Protein AF-A0A2L2Z5U4-F1 (afdb_monomer)

Nearest PDB structures (foldseek):
  5z34-assembly1_A  TM=9.534E-01  e=7.659E-06  Bombyx mori
  5znt-assembly1_A  TM=8.771E-01  e=1.819E-05  Bombyx mori
  3hft-assembly1_A-2  TM=7.177E-01  e=9.295E-01  Bordetella bronchiseptica

InterPro domains:
  IPR052740 Carbohydrate Esterase 4 [PTHR45985] (2-88)

Mean predicted aligned error: 4.22 Å

Sequence (90 aa):
NTFGGIPMQDLVGFRAPYLQTGGNTTFIVLKKDAFLYVSSMPSRAYMDPPIRPYALDFLYSQDFHIVPCPIDNFPGLWEVLMIQYHRNSK

Structure (mmCIF, N/CA/C/O backbone):
data_AF-A0A2L2Z5U4-F1
#
_entry.id   AF-A0A2L2Z5U4-F1
#
loop_
_atom_site.group_PDB
_atom_site.id
_atom_site.type_symbol
_atom_site.label_atom_id
_atom_site.label_alt_id
_atom_site.label_comp_id
_atom_site.label_asym_id
_atom_site.label_entity_id
_atom_site.label_seq_id
_atom_site.pdbx_PDB_in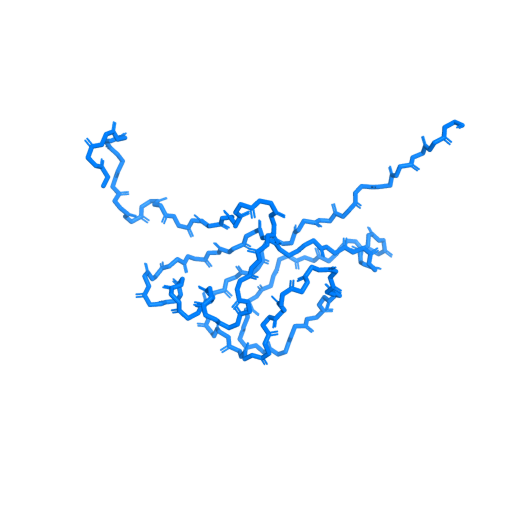s_code
_atom_site.Cartn_x
_atom_site.Cartn_y
_atom_site.Cartn_z
_atom_site.occupancy
_atom_site.B_iso_or_equiv
_atom_site.auth_seq_id
_atom_site.auth_comp_id
_atom_site.auth_asym_id
_atom_site.auth_atom_id
_atom_site.pdbx_PDB_model_num
ATOM 1 N N . ASN A 1 1 ? -17.878 5.627 10.994 1.00 67.81 1 ASN A N 1
ATOM 2 C CA . ASN A 1 1 ? -18.662 4.986 9.909 1.00 67.81 1 ASN A CA 1
ATOM 3 C C . ASN A 1 1 ? -20.111 5.508 9.814 1.00 67.81 1 ASN A C 1
ATOM 5 O O . ASN A 1 1 ? -20.969 4.825 9.266 1.00 67.81 1 ASN A O 1
ATOM 9 N N . THR A 1 2 ? -20.388 6.734 10.269 1.00 83.12 2 THR A N 1
ATOM 10 C CA . THR A 1 2 ? -21.744 7.264 10.506 1.00 83.12 2 THR A CA 1
ATOM 11 C C . THR A 1 2 ? -22.637 7.358 9.263 1.00 83.12 2 THR A C 1
ATOM 13 O O . THR A 1 2 ? -23.847 7.235 9.383 1.00 83.12 2 THR A O 1
ATOM 16 N N . PHE A 1 3 ? -22.056 7.543 8.072 1.00 92.19 3 PHE A N 1
ATOM 17 C CA . PHE A 1 3 ? -22.817 7.722 6.825 1.00 92.19 3 PHE A CA 1
ATOM 18 C C . PHE A 1 3 ? -22.896 6.467 5.950 1.00 92.19 3 PHE A C 1
ATOM 20 O O . PHE A 1 3 ? -23.816 6.335 5.154 1.00 92.19 3 PHE A O 1
ATOM 27 N N . GLY A 1 4 ? -21.928 5.555 6.075 1.00 91.56 4 GLY A N 1
ATOM 28 C CA . GLY A 1 4 ? -21.843 4.368 5.219 1.00 91.56 4 GLY A CA 1
ATOM 29 C C . GLY A 1 4 ? -22.580 3.148 5.768 1.00 91.56 4 GLY A C 1
ATOM 30 O O . GLY A 1 4 ? -22.848 2.226 5.011 1.00 91.56 4 GLY A O 1
ATOM 31 N N . GLY A 1 5 ? -22.879 3.107 7.072 1.00 93.75 5 GLY A N 1
ATOM 32 C CA . GLY A 1 5 ? -23.555 1.964 7.703 1.00 93.75 5 GLY A CA 1
ATOM 33 C C . GLY A 1 5 ? -22.726 0.671 7.765 1.00 93.75 5 GLY A C 1
ATOM 34 O O . GLY A 1 5 ? -23.262 -0.374 8.113 1.00 93.75 5 GLY A O 1
ATOM 35 N N . ILE A 1 6 ? -21.430 0.732 7.444 1.00 93.62 6 ILE A N 1
ATOM 36 C CA . ILE A 1 6 ? -20.516 -0.420 7.426 1.00 93.62 6 ILE A CA 1
ATOM 37 C C . ILE A 1 6 ? -19.735 -0.474 8.750 1.00 93.62 6 ILE A C 1
ATOM 39 O O . ILE A 1 6 ? -19.258 0.574 9.201 1.00 93.62 6 ILE A O 1
ATOM 43 N N . PRO A 1 7 ? -19.569 -1.640 9.396 1.00 92.69 7 PRO A N 1
ATOM 44 C CA . PRO A 1 7 ? -18.703 -1.797 10.565 1.00 92.69 7 PRO A CA 1
ATOM 45 C C . PRO A 1 7 ? -17.279 -1.271 10.325 1.00 92.69 7 PRO A C 1
ATOM 47 O O . PRO A 1 7 ? -16.705 -1.466 9.260 1.00 92.69 7 PRO A O 1
ATOM 50 N N . MET A 1 8 ? -16.678 -0.616 11.326 1.00 90.75 8 MET A N 1
ATOM 51 C CA . MET A 1 8 ? -15.324 -0.052 11.178 1.00 90.75 8 MET A CA 1
ATOM 52 C C . MET A 1 8 ? -14.272 -1.130 10.870 1.00 90.75 8 MET A C 1
ATOM 54 O O . MET A 1 8 ? -13.353 -0.886 10.103 1.00 90.75 8 MET A O 1
ATOM 58 N N . GLN A 1 9 ? -14.449 -2.329 11.426 1.00 92.19 9 GLN A N 1
ATOM 59 C CA . GLN A 1 9 ? -13.574 -3.484 11.207 1.00 92.19 9 GLN A CA 1
ATOM 60 C C . GLN A 1 9 ? -13.516 -3.961 9.745 1.00 92.19 9 GLN A C 1
ATOM 62 O O . GLN A 1 9 ? -12.543 -4.600 9.364 1.00 92.19 9 GLN A O 1
ATOM 67 N N . ASP A 1 10 ? -14.519 -3.630 8.925 1.00 94.00 10 ASP A N 1
ATOM 68 C CA . ASP A 1 10 ? -14.540 -4.003 7.506 1.00 94.00 10 ASP A CA 1
ATOM 69 C C . ASP A 1 10 ? -13.792 -2.967 6.638 1.00 94.00 10 ASP A C 1
ATOM 71 O O . ASP A 1 10 ? -13.509 -3.206 5.462 1.00 94.00 10 ASP A O 1
ATOM 75 N N . LEU A 1 11 ? -13.433 -1.808 7.206 1.00 93.56 11 LEU A N 1
ATOM 76 C CA . LEU A 1 11 ? -12.667 -0.750 6.542 1.00 93.56 11 LEU A CA 1
ATOM 77 C C . LEU A 1 11 ? -11.165 -0.993 6.709 1.00 93.56 11 LEU A C 1
ATOM 79 O O . LEU A 1 11 ? -10.492 -0.357 7.513 1.00 93.56 11 LEU A O 1
ATOM 83 N N . VAL A 1 12 ? -10.643 -1.931 5.924 1.00 96.06 12 VAL A N 1
ATOM 84 C CA . VAL A 1 12 ? -9.287 -2.473 6.112 1.00 96.06 12 VAL A CA 1
ATOM 85 C C . VAL A 1 12 ? -8.215 -1.876 5.191 1.00 96.06 12 VAL A C 1
ATOM 87 O O . VAL A 1 12 ? -7.025 -2.094 5.414 1.00 96.06 12 VAL A O 1
ATOM 90 N N . GLY A 1 13 ? -8.614 -1.146 4.147 1.00 96.38 13 GLY A N 1
ATOM 91 C CA . GLY A 1 13 ? -7.716 -0.654 3.099 1.00 96.38 13 GLY A CA 1
ATOM 92 C C . GLY A 1 13 ? -7.542 0.863 3.095 1.00 96.38 13 GLY A C 1
ATOM 93 O O . GLY A 1 13 ? -8.482 1.605 3.378 1.00 96.38 13 GLY A O 1
ATOM 94 N N . PHE A 1 14 ? -6.359 1.325 2.687 1.00 96.19 14 PHE A N 1
ATOM 95 C CA . PHE A 1 14 ? -6.061 2.748 2.513 1.00 96.19 14 PHE A CA 1
ATOM 96 C C . PHE A 1 14 ? -5.387 3.061 1.168 1.00 96.19 14 PHE A C 1
ATOM 98 O O . PHE A 1 14 ? -4.514 2.332 0.694 1.00 96.19 14 PHE A O 1
ATOM 105 N N . ARG A 1 15 ? -5.753 4.199 0.566 1.00 96.50 15 ARG A N 1
ATOM 106 C CA . ARG A 1 15 ? -5.058 4.788 -0.586 1.00 96.50 15 ARG A CA 1
ATOM 107 C C . ARG A 1 15 ? -4.905 6.291 -0.386 1.00 96.50 15 ARG A C 1
ATOM 109 O O . ARG A 1 15 ? -5.896 6.996 -0.208 1.00 96.50 15 ARG A O 1
ATOM 116 N N . ALA A 1 16 ? -3.670 6.775 -0.459 1.00 95.75 16 ALA A N 1
ATOM 117 C CA . ALA A 1 16 ? -3.362 8.188 -0.345 1.00 95.75 16 ALA A CA 1
ATOM 118 C C . ALA A 1 16 ? -3.911 8.968 -1.558 1.00 95.75 16 ALA A C 1
ATOM 120 O O . ALA A 1 16 ? -3.781 8.504 -2.700 1.00 95.75 16 ALA A O 1
ATOM 121 N N . PRO A 1 17 ? -4.489 10.165 -1.348 1.00 95.50 17 PRO A N 1
ATOM 122 C CA . PRO A 1 17 ? -4.826 11.071 -2.439 1.00 95.50 17 PRO A CA 1
ATOM 123 C C . PRO A 1 17 ? -3.606 11.325 -3.330 1.00 95.50 17 PRO A C 1
ATOM 125 O O . PRO A 1 17 ? -2.496 11.504 -2.832 1.00 95.50 17 PRO A O 1
ATOM 128 N N . TYR A 1 18 ? -3.806 11.311 -4.649 1.00 94.44 18 TYR A N 1
ATOM 129 C CA . TYR A 1 18 ? -2.738 11.486 -5.647 1.00 94.44 18 TYR A CA 1
ATOM 130 C C . TYR A 1 18 ? -1.562 10.498 -5.531 1.00 94.44 18 TYR A C 1
ATOM 132 O O . TYR A 1 18 ? -0.514 10.743 -6.120 1.00 94.44 18 TYR A O 1
ATOM 140 N N . LEU A 1 19 ? -1.732 9.381 -4.805 1.00 93.94 19 LEU A N 1
ATOM 141 C CA . LEU A 1 19 ? -0.670 8.410 -4.492 1.00 93.94 19 LEU A CA 1
ATOM 142 C C . LEU A 1 19 ? 0.492 9.012 -3.681 1.00 93.94 19 LEU A C 1
ATOM 144 O O . LEU A 1 19 ? 1.586 8.460 -3.622 1.00 93.94 19 LEU A O 1
ATOM 148 N N . GLN A 1 20 ? 0.243 10.152 -3.041 1.00 93.88 20 GLN A N 1
ATOM 149 C CA . GLN A 1 20 ? 1.242 10.932 -2.333 1.00 93.88 20 GLN A CA 1
ATOM 150 C C . GLN A 1 20 ? 1.256 10.542 -0.853 1.00 93.88 20 GLN A C 1
ATOM 152 O O . GLN A 1 20 ? 0.452 11.028 -0.056 1.00 93.88 20 GLN A O 1
ATOM 157 N N . THR A 1 21 ? 2.176 9.661 -0.469 1.00 92.81 21 THR A N 1
ATOM 158 C CA . THR A 1 21 ? 2.394 9.315 0.941 1.00 92.81 21 THR A CA 1
ATOM 159 C C . THR A 1 21 ? 3.196 10.397 1.663 1.00 92.81 21 THR A C 1
ATOM 161 O O . THR A 1 21 ? 3.983 11.120 1.058 1.00 92.81 21 THR A O 1
ATOM 164 N N . GLY A 1 22 ? 3.028 10.499 2.979 1.00 94.19 22 GLY A N 1
ATOM 165 C CA . GLY A 1 22 ? 3.806 11.374 3.861 1.00 94.19 22 GLY A CA 1
ATOM 166 C C . GLY A 1 22 ? 5.054 10.698 4.436 1.00 94.19 22 GLY A C 1
ATOM 167 O O . GLY A 1 22 ? 5.406 10.964 5.583 1.00 94.19 22 GLY A O 1
ATOM 168 N N . GLY A 1 23 ? 5.680 9.772 3.699 1.00 92.69 23 GLY A N 1
ATOM 169 C CA . GLY A 1 23 ? 6.762 8.929 4.214 1.00 92.69 23 GLY A CA 1
ATOM 170 C C . GLY A 1 23 ? 6.291 8.097 5.408 1.00 92.69 23 GLY A C 1
ATOM 171 O O . GLY A 1 23 ? 5.145 7.646 5.432 1.00 92.69 23 GLY A O 1
ATOM 172 N N . ASN A 1 24 ? 7.139 7.943 6.429 1.00 94.62 24 ASN A N 1
ATOM 173 C CA . ASN A 1 24 ? 6.831 7.131 7.616 1.00 94.62 24 ASN A CA 1
ATOM 174 C C . ASN A 1 24 ? 5.536 7.562 8.318 1.00 94.62 24 ASN A C 1
ATOM 176 O O . ASN A 1 24 ? 4.804 6.712 8.816 1.00 94.62 24 ASN A O 1
ATOM 180 N N . THR A 1 25 ? 5.209 8.858 8.332 1.00 95.69 25 THR A N 1
ATOM 181 C CA . THR A 1 25 ? 4.039 9.381 9.055 1.00 95.69 25 THR A CA 1
ATOM 182 C C . THR A 1 25 ? 2.738 8.722 8.613 1.00 95.69 25 THR A C 1
ATOM 184 O O . THR A 1 25 ? 1.915 8.380 9.459 1.00 95.69 25 THR A O 1
ATOM 187 N N . THR A 1 26 ? 2.557 8.493 7.309 1.00 95.06 26 THR A N 1
ATOM 188 C CA . THR A 1 26 ? 1.358 7.814 6.801 1.00 95.06 26 THR A CA 1
ATOM 189 C C . THR A 1 26 ? 1.259 6.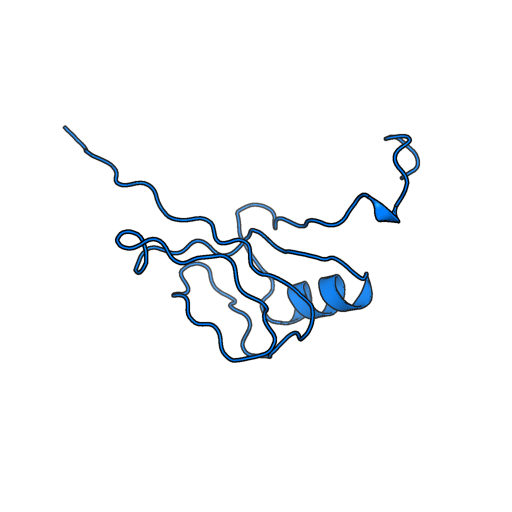402 7.368 1.00 95.06 26 THR A C 1
ATOM 191 O O . THR A 1 26 ? 0.240 6.046 7.949 1.00 95.06 26 THR A O 1
ATOM 194 N N . PHE A 1 27 ? 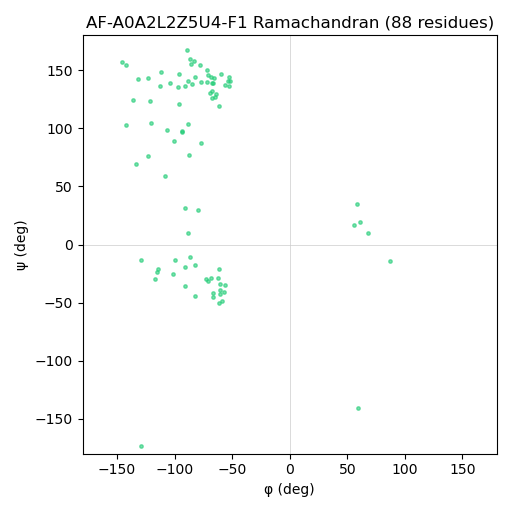2.328 5.616 7.278 1.00 95.38 27 PHE A N 1
ATOM 195 C CA . PHE A 1 27 ? 2.331 4.212 7.691 1.00 95.38 27 PHE A CA 1
ATOM 196 C C . PHE A 1 27 ? 2.254 4.044 9.217 1.00 95.38 27 PHE A C 1
ATOM 198 O O . PHE A 1 27 ? 1.615 3.107 9.694 1.00 95.38 27 PHE A O 1
ATOM 205 N N . ILE A 1 28 ? 2.809 4.987 9.990 1.00 96.06 28 ILE A N 1
ATOM 206 C CA . ILE A 1 28 ? 2.649 5.047 11.453 1.00 96.06 28 ILE A CA 1
ATOM 207 C C . ILE A 1 28 ? 1.167 5.156 11.825 1.00 96.06 28 ILE A C 1
ATOM 209 O O . ILE A 1 28 ? 0.693 4.409 12.681 1.00 96.06 28 ILE A O 1
ATOM 213 N N . VAL A 1 29 ? 0.431 6.069 11.183 1.00 96.19 29 VAL A N 1
ATOM 214 C CA . VAL A 1 29 ? -1.003 6.260 11.450 1.00 96.19 29 VAL A CA 1
ATOM 215 C C . VAL A 1 29 ? -1.799 5.033 11.018 1.00 96.19 29 VAL A C 1
ATOM 217 O O . VAL A 1 29 ? -2.607 4.537 11.794 1.00 96.19 29 VAL A O 1
ATOM 220 N N . LEU A 1 30 ? -1.522 4.484 9.833 1.00 95.81 30 LEU A N 1
ATOM 221 C CA . LEU A 1 30 ? -2.227 3.298 9.338 1.00 95.81 30 LEU A CA 1
ATOM 222 C C . LEU A 1 30 ? -2.054 2.090 10.257 1.00 95.81 30 LEU A C 1
ATOM 224 O O . LEU A 1 30 ? -3.021 1.390 10.550 1.00 95.81 30 LEU A O 1
ATOM 228 N N . LYS A 1 31 ? -0.836 1.872 10.754 1.00 94.94 31 LYS A N 1
ATOM 229 C CA . LYS A 1 31 ? -0.562 0.802 11.710 1.00 94.94 31 LYS A CA 1
ATOM 230 C C . LYS A 1 31 ? -1.249 1.048 13.052 1.00 94.94 31 LYS A C 1
ATOM 232 O O . LYS A 1 31 ? -1.801 0.114 13.627 1.00 94.94 31 LYS A O 1
ATOM 237 N N . LYS A 1 32 ? -1.229 2.288 13.551 1.00 95.25 32 LYS A N 1
ATOM 238 C CA . LYS A 1 32 ? -1.913 2.672 14.796 1.00 95.25 32 LYS A CA 1
ATOM 239 C C . LYS A 1 32 ? -3.423 2.435 14.709 1.00 95.25 32 LYS A C 1
ATOM 241 O O . LYS A 1 32 ? -4.010 1.958 15.676 1.00 95.25 32 LYS A O 1
ATOM 246 N N . ASP A 1 33 ? -4.015 2.726 13.557 1.00 94.44 33 ASP A N 1
ATOM 247 C CA . ASP A 1 33 ? -5.453 2.595 13.309 1.00 94.44 33 ASP A CA 1
ATOM 248 C C . ASP A 1 33 ? -5.848 1.190 12.806 1.00 94.44 33 ASP A C 1
ATOM 250 O O . ASP A 1 33 ? -6.991 0.974 12.410 1.00 94.44 33 ASP A O 1
ATOM 254 N N . ALA A 1 34 ? -4.920 0.225 12.858 1.00 94.19 34 ALA A N 1
ATOM 255 C CA . ALA A 1 34 ? -5.129 -1.183 12.517 1.00 94.19 34 ALA A CA 1
ATOM 256 C C . ALA A 1 34 ? -5.625 -1.439 11.079 1.00 94.19 34 ALA A C 1
ATOM 258 O O . ALA A 1 34 ? -6.374 -2.385 10.830 1.00 94.19 34 ALA A O 1
ATOM 259 N N . PHE A 1 35 ? -5.176 -0.631 10.113 1.00 96.50 35 PHE A N 1
ATOM 260 C CA . PHE A 1 35 ? -5.380 -0.939 8.698 1.00 96.50 35 PHE A CA 1
ATOM 261 C C . PHE A 1 35 ? -4.606 -2.202 8.299 1.00 96.50 35 PHE A C 1
ATOM 263 O O . PHE A 1 35 ? -3.480 -2.427 8.743 1.00 96.50 35 PHE A O 1
ATOM 270 N N . LEU A 1 36 ? -5.202 -3.011 7.422 1.00 96.81 36 LEU A N 1
ATOM 271 C CA . LEU A 1 36 ? -4.606 -4.251 6.923 1.00 96.81 36 LEU A CA 1
ATOM 272 C C . LEU A 1 36 ? -3.634 -3.984 5.780 1.00 96.81 36 LEU A C 1
ATOM 274 O O . LEU A 1 36 ? -2.559 -4.580 5.726 1.00 96.81 36 LEU A O 1
ATOM 278 N N . TYR A 1 37 ? -4.025 -3.120 4.841 1.00 96.50 37 TYR A N 1
ATOM 279 C CA . TYR A 1 37 ? -3.225 -2.872 3.654 1.00 96.50 37 TYR A CA 1
ATOM 280 C C . TYR A 1 37 ? -3.302 -1.436 3.150 1.00 96.50 37 TYR A C 1
ATOM 282 O O . TYR A 1 37 ? -4.279 -0.708 3.346 1.00 96.50 37 TYR A O 1
ATOM 290 N N . VAL A 1 38 ? -2.267 -1.060 2.414 1.00 95.19 38 VAL A N 1
ATOM 291 C CA . VAL A 1 38 ? -2.153 0.198 1.686 1.00 95.19 38 VAL A CA 1
ATOM 292 C C . VAL A 1 38 ? -1.909 -0.085 0.204 1.00 95.19 38 VAL A C 1
ATOM 294 O O . VAL A 1 38 ? -1.282 -1.071 -0.168 1.00 95.19 38 VAL A O 1
ATOM 297 N N . SER A 1 39 ? -2.491 0.746 -0.660 1.00 95.56 39 SER A N 1
ATOM 298 C CA . SER A 1 39 ? -2.320 0.672 -2.115 1.00 95.56 39 SER A CA 1
ATOM 299 C C . SER A 1 39 ? -2.035 2.064 -2.656 1.00 95.56 39 SER A C 1
ATOM 301 O O . SER A 1 39 ? -2.898 2.696 -3.276 1.00 95.56 39 SER A O 1
ATOM 303 N N . SER A 1 40 ? -0.851 2.581 -2.329 1.00 94.19 40 SER A N 1
ATOM 304 C CA . SER A 1 40 ? -0.454 3.957 -2.672 1.00 94.19 40 SER A CA 1
ATOM 305 C C . SER A 1 40 ? 0.901 4.043 -3.350 1.00 94.19 40 SER A C 1
ATOM 307 O O . SER A 1 40 ? 1.213 5.098 -3.891 1.00 94.19 40 SER A O 1
ATOM 309 N N . MET A 1 41 ? 1.702 2.978 -3.341 1.00 92.75 41 MET A N 1
ATOM 310 C CA . MET A 1 41 ? 3.062 3.022 -3.864 1.00 92.75 41 MET A CA 1
ATOM 311 C C . MET A 1 41 ? 3.137 2.276 -5.200 1.00 92.75 41 MET A C 1
ATOM 313 O O . MET A 1 41 ? 3.205 1.043 -5.223 1.00 92.75 41 MET A O 1
ATOM 317 N N . PRO A 1 42 ? 3.095 2.989 -6.341 1.00 93.12 42 PRO A N 1
ATOM 318 C CA . PRO A 1 42 ? 3.185 2.345 -7.640 1.00 93.12 42 PRO A CA 1
ATOM 319 C C . PRO A 1 42 ? 4.591 1.806 -7.899 1.00 93.12 42 PRO A C 1
ATOM 321 O O . PRO A 1 42 ? 5.578 2.435 -7.521 1.00 93.12 42 PRO A O 1
ATOM 324 N N . SER A 1 43 ? 4.669 0.682 -8.608 1.00 92.19 43 SER A N 1
ATOM 325 C CA . SER A 1 43 ? 5.926 0.087 -9.066 1.00 92.19 43 SER A CA 1
ATOM 326 C C . SER A 1 43 ? 6.026 0.154 -10.588 1.00 92.19 43 SER A C 1
ATOM 328 O O . SER A 1 43 ? 5.048 -0.110 -11.296 1.00 92.19 43 SER A O 1
ATOM 330 N N . ARG A 1 44 ? 7.212 0.521 -11.088 1.00 90.81 44 ARG A N 1
ATOM 331 C CA . ARG A 1 44 ? 7.523 0.577 -12.528 1.00 90.81 44 ARG A CA 1
ATOM 332 C C . ARG A 1 44 ? 8.619 -0.406 -12.921 1.00 90.81 44 ARG A C 1
ATOM 334 O O . ARG A 1 44 ? 8.627 -0.880 -14.047 1.00 90.81 44 ARG A O 1
ATOM 341 N N . ALA A 1 45 ? 9.540 -0.721 -12.017 1.00 89.94 45 ALA A N 1
ATOM 342 C CA . ALA A 1 45 ? 10.612 -1.677 -12.262 1.00 89.94 45 ALA A CA 1
ATOM 343 C C . ALA A 1 45 ? 10.099 -3.124 -12.296 1.00 89.94 45 ALA A C 1
ATOM 345 O O . ALA A 1 45 ? 10.649 -3.947 -13.020 1.00 89.94 45 ALA A O 1
ATOM 346 N N . TYR A 1 46 ? 9.024 -3.425 -11.563 1.00 89.69 46 TYR A N 1
ATOM 347 C CA . TYR A 1 46 ? 8.482 -4.778 -11.422 1.00 89.69 46 TYR A CA 1
ATOM 348 C C . TYR A 1 46 ? 7.154 -4.949 -12.166 1.00 89.69 46 TYR A C 1
ATOM 350 O O . TYR A 1 46 ? 6.121 -5.241 -11.563 1.00 89.69 46 TYR A O 1
ATOM 358 N N . MET A 1 47 ? 7.176 -4.719 -13.482 1.00 89.75 47 MET A N 1
ATOM 359 C CA . MET A 1 47 ? 6.031 -4.977 -14.370 1.00 89.75 47 MET A CA 1
ATOM 360 C C . MET A 1 47 ? 6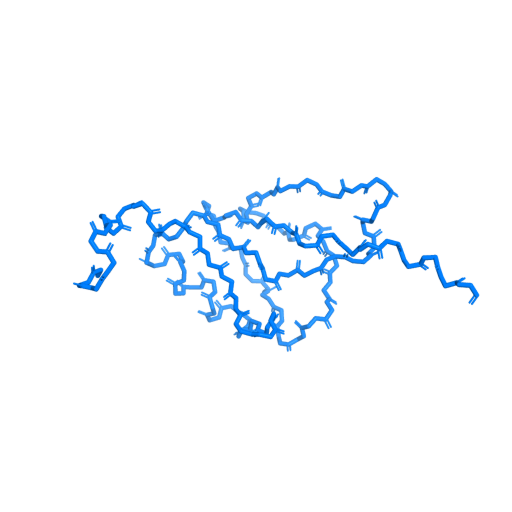.059 -6.395 -14.958 1.00 89.75 47 MET A C 1
ATOM 362 O O . MET A 1 47 ? 5.005 -7.011 -15.104 1.00 89.75 47 MET A O 1
ATOM 366 N N . ASP A 1 48 ? 7.254 -6.914 -15.259 1.00 89.44 48 ASP A N 1
ATOM 367 C CA . ASP A 1 48 ? 7.463 -8.234 -15.858 1.00 89.44 48 ASP A CA 1
ATOM 368 C C . ASP A 1 48 ? 8.714 -8.916 -15.254 1.00 89.44 48 ASP A C 1
ATOM 370 O O . ASP A 1 48 ? 9.839 -8.530 -15.585 1.00 89.44 48 ASP A O 1
ATOM 374 N N . PRO A 1 49 ? 8.555 -9.882 -14.328 1.00 90.88 49 PRO A N 1
ATOM 375 C CA . PRO A 1 49 ? 7.290 -10.330 -13.751 1.00 90.88 49 PRO A CA 1
ATOM 376 C C . PRO A 1 49 ? 6.690 -9.282 -12.791 1.00 90.88 49 PRO A C 1
ATOM 378 O O . PRO A 1 49 ? 7.432 -8.555 -12.123 1.00 90.88 49 PRO A O 1
ATOM 381 N N . PRO A 1 50 ? 5.352 -9.221 -12.659 1.00 90.44 50 PRO A N 1
ATOM 382 C CA . PRO A 1 50 ? 4.711 -8.320 -11.714 1.00 90.44 50 PRO A CA 1
ATOM 383 C C . PRO A 1 50 ? 5.019 -8.737 -10.275 1.00 90.44 50 PRO A C 1
ATOM 385 O O . PRO A 1 50 ? 4.865 -9.906 -9.896 1.00 90.44 50 PRO A O 1
ATOM 388 N N . ILE A 1 51 ? 5.427 -7.771 -9.454 1.00 91.88 51 ILE A N 1
ATOM 389 C CA . ILE A 1 51 ? 5.633 -7.996 -8.020 1.00 91.88 51 ILE A CA 1
ATOM 390 C C . ILE A 1 51 ? 4.298 -8.300 -7.327 1.00 91.88 51 ILE A C 1
ATOM 392 O O . ILE A 1 51 ? 3.256 -7.712 -7.620 1.00 91.88 51 ILE A O 1
ATOM 396 N N . ARG A 1 52 ? 4.330 -9.266 -6.407 1.00 91.56 52 ARG A N 1
ATOM 397 C CA . ARG A 1 52 ? 3.162 -9.683 -5.624 1.00 91.56 52 ARG A CA 1
ATOM 398 C C . ARG A 1 52 ? 3.008 -8.795 -4.386 1.00 91.56 52 ARG A C 1
ATOM 400 O O . ARG A 1 52 ? 4.014 -8.279 -3.904 1.00 91.56 52 ARG A O 1
ATOM 407 N N . PRO A 1 53 ? 1.790 -8.658 -3.834 1.00 94.94 53 PRO A N 1
ATOM 408 C CA . PRO A 1 53 ? 1.600 -8.015 -2.539 1.00 9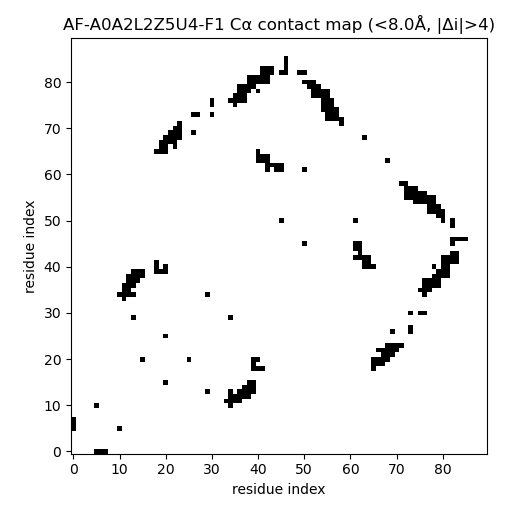4.94 53 PRO A CA 1
ATOM 409 C C . PRO A 1 53 ? 2.483 -8.650 -1.464 1.00 94.94 53 PRO A C 1
ATOM 411 O O . PRO A 1 53 ? 2.640 -9.874 -1.436 1.00 94.94 53 PRO A O 1
ATOM 414 N N . TYR A 1 54 ? 3.040 -7.825 -0.583 1.00 93.62 54 TYR A N 1
ATOM 415 C CA . TYR A 1 54 ? 3.932 -8.278 0.480 1.00 93.62 54 TYR A CA 1
ATOM 416 C C . TYR A 1 54 ? 3.706 -7.500 1.779 1.00 93.62 54 TYR A C 1
ATOM 418 O O . TYR A 1 54 ? 3.231 -6.363 1.771 1.00 93.62 54 TYR A O 1
ATOM 426 N N . ALA A 1 55 ? 4.043 -8.133 2.904 1.00 94.12 55 ALA A N 1
ATOM 427 C CA . ALA A 1 55 ? 4.004 -7.505 4.217 1.00 94.12 55 ALA A CA 1
ATOM 428 C C . ALA A 1 55 ? 5.215 -6.584 4.415 1.00 94.12 55 ALA A C 1
ATOM 430 O O . ALA A 1 55 ? 6.345 -6.940 4.080 1.00 94.12 55 ALA A O 1
ATOM 431 N N . LEU A 1 56 ? 4.996 -5.424 5.025 1.00 93.50 56 LEU A N 1
ATOM 432 C CA . LEU A 1 56 ? 6.015 -4.424 5.348 1.00 93.50 56 LEU A CA 1
ATOM 433 C C . LEU A 1 56 ? 6.813 -4.791 6.614 1.00 93.50 56 LEU A C 1
ATOM 435 O O . LEU A 1 56 ? 7.275 -3.917 7.345 1.00 93.50 56 LEU A O 1
ATOM 439 N N . ASP A 1 57 ? 6.965 -6.088 6.894 1.00 92.25 57 ASP A N 1
ATOM 440 C CA . ASP A 1 57 ? 7.720 -6.610 8.039 1.00 92.25 57 ASP A CA 1
ATOM 441 C C . ASP A 1 57 ? 9.229 -6.347 7.900 1.00 92.25 57 ASP A C 1
ATOM 443 O O . ASP A 1 57 ? 9.938 -6.188 8.897 1.00 92.25 57 ASP A O 1
ATOM 447 N N . PHE A 1 58 ? 9.708 -6.271 6.657 1.00 87.69 58 PHE A N 1
ATOM 448 C CA . PHE A 1 58 ? 11.108 -6.087 6.286 1.00 87.69 58 PHE A CA 1
ATOM 449 C C . PHE A 1 58 ? 11.266 -4.935 5.286 1.00 87.69 58 PHE A C 1
ATOM 451 O O . PHE A 1 58 ? 10.310 -4.230 4.965 1.00 87.69 58 PHE A O 1
ATOM 458 N N . LEU A 1 59 ? 12.491 -4.775 4.775 1.00 82.75 59 LEU A N 1
ATOM 459 C CA . LEU A 1 59 ? 12.820 -3.797 3.743 1.00 82.75 59 LEU A CA 1
ATOM 460 C C . LEU A 1 59 ? 11.900 -3.925 2.519 1.00 82.75 59 LEU A C 1
ATOM 462 O O . LEU A 1 59 ? 11.532 -5.022 2.092 1.00 82.75 59 LEU A O 1
ATOM 466 N N . TYR A 1 60 ? 11.582 -2.778 1.925 1.00 85.50 60 TYR A N 1
ATOM 467 C CA . TYR A 1 60 ? 10.761 -2.698 0.725 1.00 85.50 60 TYR A CA 1
ATOM 468 C C . TYR A 1 60 ? 11.471 -3.368 -0.451 1.00 85.50 60 TYR A C 1
ATOM 470 O O . TYR A 1 60 ? 12.615 -3.052 -0.769 1.00 85.50 60 TYR A O 1
ATOM 478 N N . SER A 1 61 ? 10.771 -4.296 -1.103 1.00 82.81 61 SER A N 1
ATOM 479 C CA . SER A 1 61 ? 11.276 -4.985 -2.296 1.00 82.81 61 SER A CA 1
ATOM 480 C C . SER A 1 61 ? 11.069 -4.166 -3.576 1.00 82.81 61 SER A C 1
ATOM 482 O O . SER A 1 61 ? 11.696 -4.441 -4.596 1.00 82.81 61 SER A O 1
ATOM 484 N N . GLN A 1 62 ? 10.181 -3.169 -3.531 1.00 87.88 62 GLN A N 1
ATOM 485 C CA . GLN A 1 62 ? 9.786 -2.363 -4.681 1.00 87.88 62 GLN A CA 1
ATOM 486 C C . GLN A 1 62 ? 10.653 -1.121 -4.902 1.00 87.88 62 GLN A C 1
ATOM 488 O O . GLN A 1 62 ? 11.383 -0.665 -4.026 1.00 87.88 62 GLN A O 1
ATOM 493 N N . ASP A 1 63 ? 10.487 -0.530 -6.078 1.00 90.12 63 ASP A N 1
ATOM 494 C CA . ASP A 1 63 ? 10.965 0.798 -6.424 1.00 90.12 63 ASP A CA 1
ATOM 495 C C . ASP A 1 63 ? 10.006 1.910 -5.966 1.00 90.12 63 ASP A C 1
ATOM 497 O O . ASP A 1 63 ? 8.803 1.713 -5.769 1.00 90.12 63 ASP A O 1
ATOM 501 N N . PHE A 1 64 ? 10.563 3.110 -5.823 1.00 89.12 64 PHE A N 1
ATOM 502 C CA . PHE A 1 64 ? 9.889 4.280 -5.280 1.00 89.12 64 PHE A CA 1
ATOM 503 C C . PHE A 1 64 ? 9.885 5.432 -6.289 1.00 89.12 64 PHE A C 1
ATOM 505 O O . PHE A 1 64 ? 10.944 5.875 -6.730 1.00 89.12 64 PHE A O 1
ATOM 512 N N . HIS A 1 65 ? 8.697 5.942 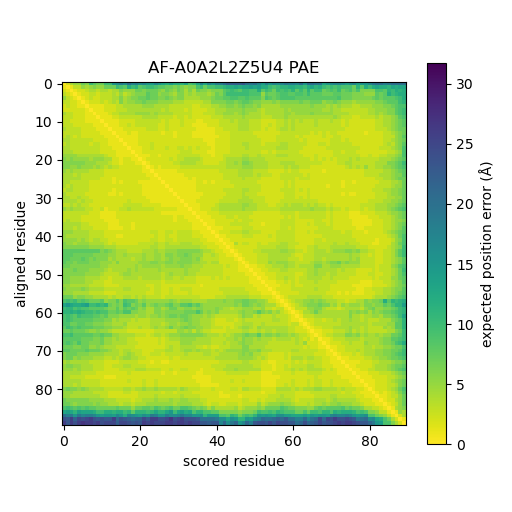-6.631 1.00 89.44 65 HIS A N 1
ATOM 513 C CA . HIS A 1 65 ? 8.537 7.016 -7.634 1.00 89.44 65 HIS A CA 1
ATOM 514 C C . HIS A 1 65 ? 8.000 8.328 -7.081 1.00 89.44 65 HIS A C 1
ATOM 516 O O . HIS A 1 65 ? 8.184 9.371 -7.702 1.00 89.44 65 HIS A O 1
ATOM 522 N N . ILE A 1 66 ? 7.292 8.273 -5.956 1.00 89.94 66 ILE A N 1
ATOM 523 C CA . ILE A 1 66 ? 6.576 9.414 -5.390 1.00 89.94 66 ILE A CA 1
ATOM 524 C C . ILE A 1 66 ? 7.140 9.657 -3.994 1.00 89.94 66 ILE A C 1
ATOM 526 O O . ILE A 1 66 ? 6.892 8.891 -3.064 1.00 89.94 66 ILE A O 1
ATOM 530 N N . VAL A 1 67 ? 7.956 10.702 -3.870 1.00 89.56 67 VAL A N 1
ATOM 531 C CA . VAL A 1 67 ? 8.577 11.110 -2.604 1.00 89.56 67 VAL A CA 1
ATOM 532 C C . VAL A 1 67 ? 7.600 11.950 -1.786 1.00 89.56 67 VAL A C 1
ATOM 534 O O . VAL A 1 67 ? 6.913 12.770 -2.388 1.00 89.56 67 VAL A O 1
ATOM 537 N N . PRO A 1 68 ? 7.565 11.849 -0.445 1.00 92.31 68 PRO A N 1
ATOM 538 C CA . PRO A 1 68 ? 8.453 11.066 0.414 1.00 92.31 68 PRO A CA 1
ATOM 539 C C . PRO A 1 68 ? 8.041 9.597 0.574 1.00 92.31 68 PRO A C 1
ATOM 541 O O . PRO A 1 68 ? 6.875 9.265 0.805 1.00 92.31 68 PRO A O 1
ATOM 544 N N . CYS A 1 69 ? 9.050 8.730 0.519 1.00 86.69 69 CYS A N 1
ATOM 545 C CA . CYS A 1 69 ? 8.914 7.285 0.662 1.00 86.69 69 CYS A CA 1
ATOM 546 C C . CYS A 1 69 ? 9.197 6.859 2.107 1.00 86.69 69 CYS A C 1
ATOM 548 O O . CYS A 1 6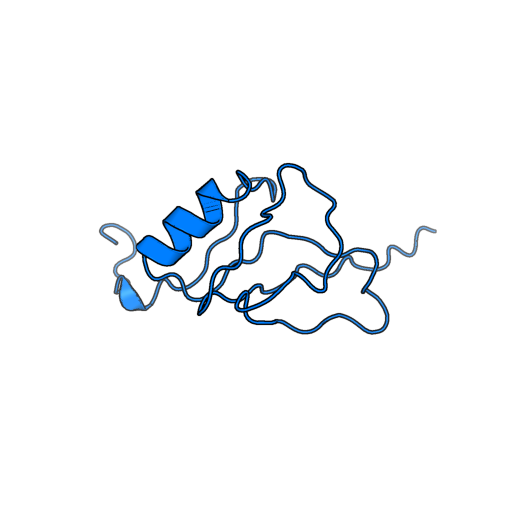9 ? 10.015 7.496 2.778 1.00 86.69 69 CYS A O 1
ATOM 550 N N . PRO A 1 70 ? 8.520 5.821 2.613 1.00 91.00 70 PRO A N 1
ATOM 551 C CA . PRO A 1 70 ? 8.821 5.285 3.928 1.00 91.00 70 PRO A CA 1
ATOM 552 C C . PRO A 1 70 ? 10.201 4.608 3.949 1.00 91.00 70 PRO A C 1
ATOM 554 O O . PRO A 1 70 ? 10.610 3.971 2.981 1.00 91.00 70 PRO A O 1
ATOM 557 N N . ILE A 1 71 ? 10.906 4.743 5.069 1.00 89.44 71 ILE A N 1
ATOM 558 C CA . ILE A 1 71 ? 12.210 4.115 5.338 1.00 89.44 71 ILE A CA 1
ATOM 559 C C . ILE A 1 71 ? 12.142 3.090 6.475 1.00 89.44 71 ILE A C 1
ATOM 561 O O . ILE A 1 71 ? 13.000 2.216 6.555 1.00 89.44 71 ILE A O 1
ATOM 565 N N . ASP A 1 72 ? 11.122 3.186 7.333 1.00 92.62 72 ASP A N 1
ATOM 566 C CA . ASP A 1 72 ? 10.926 2.263 8.451 1.00 92.62 72 ASP A CA 1
ATOM 567 C C . ASP A 1 72 ? 10.131 1.024 8.014 1.00 92.62 72 ASP A C 1
ATOM 569 O O . ASP A 1 72 ? 9.381 1.043 7.029 1.00 92.62 72 ASP A O 1
ATOM 573 N N . ASN A 1 73 ? 10.256 -0.045 8.802 1.00 92.75 73 ASN A N 1
ATOM 574 C CA . ASN A 1 73 ? 9.462 -1.259 8.645 1.00 92.75 73 ASN A CA 1
ATOM 575 C C . ASN A 1 73 ? 8.156 -1.134 9.441 1.00 92.75 73 ASN A C 1
ATOM 577 O O . ASN A 1 73 ? 8.145 -0.688 10.593 1.00 92.75 73 ASN A O 1
ATOM 581 N N . PHE A 1 74 ? 7.057 -1.620 8.870 1.00 94.44 74 PHE A N 1
ATOM 582 C CA . PHE A 1 74 ? 5.733 -1.613 9.487 1.00 94.44 74 PHE A CA 1
ATOM 583 C C . PHE A 1 74 ? 5.157 -3.028 9.575 1.00 94.44 74 PHE A C 1
ATOM 585 O O . PHE A 1 74 ? 4.232 -3.356 8.830 1.00 94.44 74 PHE A O 1
ATOM 592 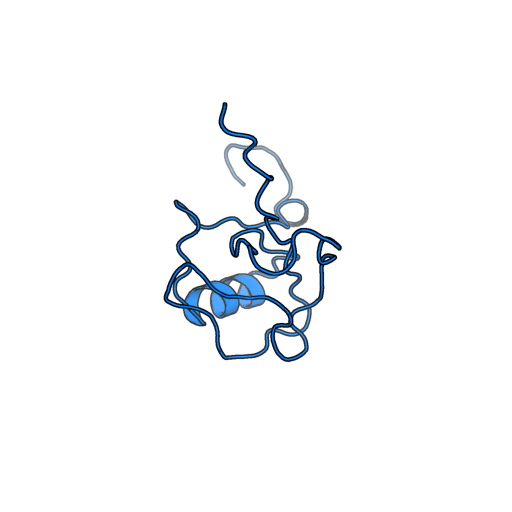N N . PRO A 1 75 ? 5.634 -3.859 10.530 1.00 94.56 75 PRO A N 1
ATOM 593 C CA . PRO A 1 75 ? 5.173 -5.233 10.609 1.00 94.56 75 PRO A CA 1
ATOM 594 C C . PRO A 1 75 ? 3.658 -5.372 10.755 1.00 94.56 75 PRO A C 1
ATOM 596 O O . PRO A 1 75 ? 3.062 -4.625 11.542 1.00 94.56 75 PRO A O 1
ATOM 599 N N . GLY A 1 76 ? 3.070 -6.317 10.025 1.00 92.75 76 GLY A N 1
ATOM 600 C CA . GLY A 1 76 ? 1.632 -6.593 9.959 1.00 92.75 76 GLY A CA 1
ATOM 601 C C . GLY A 1 76 ? 0.844 -5.773 8.929 1.00 92.75 76 GLY A C 1
ATOM 602 O O . GLY A 1 76 ? -0.281 -6.151 8.613 1.00 92.75 76 GLY A O 1
ATOM 603 N N . LEU A 1 77 ? 1.414 -4.695 8.378 1.00 95.38 77 LEU A N 1
ATOM 604 C CA . LEU A 1 77 ? 0.790 -3.907 7.312 1.00 95.38 77 LEU A CA 1
ATOM 605 C C . LEU A 1 77 ? 1.217 -4.450 5.946 1.00 95.38 77 LEU A C 1
ATOM 607 O O . LEU A 1 77 ? 2.392 -4.736 5.734 1.00 95.38 77 LEU A O 1
ATOM 611 N N . TRP A 1 78 ? 0.284 -4.574 5.009 1.00 95.94 78 TRP A N 1
ATOM 612 C CA . TRP A 1 78 ? 0.560 -5.080 3.662 1.00 95.94 78 TRP A CA 1
ATOM 613 C C . TRP A 1 78 ? 0.595 -3.955 2.632 1.00 95.94 78 TRP A C 1
ATOM 615 O O . TRP A 1 78 ? -0.269 -3.081 2.642 1.00 95.94 78 TRP A O 1
ATOM 625 N N . GLU A 1 79 ? 1.536 -4.001 1.691 1.00 94.38 79 GLU A N 1
ATOM 626 C CA . GLU A 1 79 ? 1.458 -3.175 0.483 1.00 94.38 79 GLU A CA 1
ATOM 627 C C . GLU A 1 79 ? 0.855 -3.994 -0.660 1.00 94.38 79 GLU A C 1
ATOM 629 O O . GLU A 1 79 ? 1.377 -5.031 -1.082 1.00 94.38 79 GLU A O 1
ATOM 634 N N . VAL A 1 80 ? -0.257 -3.490 -1.186 1.00 95.50 80 VAL A N 1
ATOM 635 C CA . VAL A 1 80 ? -0.881 -3.954 -2.423 1.00 95.50 80 VAL A CA 1
ATOM 636 C C . VAL A 1 80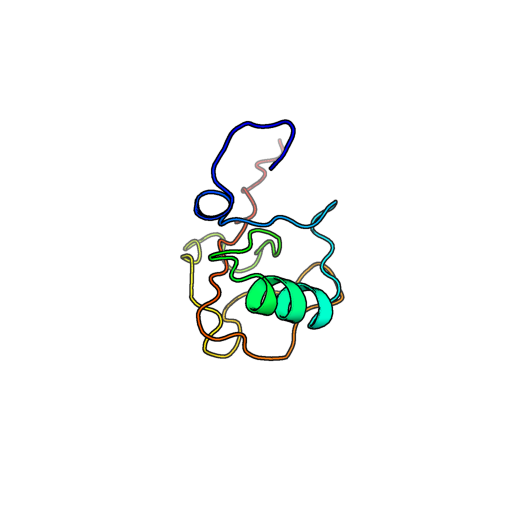 ? -0.493 -2.976 -3.523 1.00 95.50 80 VAL A C 1
ATOM 638 O O . VAL A 1 80 ? -1.172 -1.975 -3.782 1.00 95.50 80 VAL A O 1
ATOM 641 N N . LEU A 1 81 ? 0.636 -3.285 -4.154 1.00 91.81 81 LEU A N 1
ATOM 642 C CA . LEU A 1 81 ? 1.278 -2.419 -5.127 1.00 91.81 81 LEU A CA 1
ATOM 643 C C . LEU A 1 81 ? 0.386 -2.115 -6.324 1.00 91.81 81 LEU A C 1
ATOM 645 O O . LEU A 1 81 ? -0.362 -2.959 -6.822 1.00 91.81 81 LEU A O 1
ATOM 649 N N . MET A 1 82 ? 0.554 -0.907 -6.850 1.00 92.75 82 MET A N 1
ATOM 650 C CA . MET A 1 82 ? -0.016 -0.522 -8.133 1.00 92.75 82 MET A CA 1
ATOM 651 C C . MET A 1 82 ? 1.014 -0.768 -9.236 1.00 92.75 82 MET A C 1
ATOM 653 O O . MET A 1 82 ? 1.893 0.061 -9.469 1.00 92.75 82 MET A O 1
ATOM 657 N N . ILE A 1 83 ? 0.909 -1.910 -9.913 1.00 93.12 83 ILE A N 1
ATOM 658 C CA . ILE A 1 83 ? 1.776 -2.231 -11.052 1.00 93.12 83 ILE A CA 1
ATOM 659 C C . ILE A 1 83 ? 1.447 -1.293 -12.212 1.00 93.12 83 ILE A C 1
ATOM 661 O O . ILE A 1 83 ? 0.286 -1.177 -12.617 1.00 93.12 83 ILE A O 1
ATOM 665 N N . GLN A 1 84 ? 2.457 -0.603 -12.742 1.00 91.06 84 GLN A N 1
ATOM 666 C CA . GLN A 1 84 ? 2.265 0.227 -13.921 1.00 91.06 84 GLN A CA 1
ATOM 667 C C . GLN A 1 84 ? 1.878 -0.646 -15.123 1.00 91.06 84 GLN A C 1
ATOM 669 O O . GLN A 1 84 ? 2.544 -1.622 -15.448 1.00 91.06 84 GLN A O 1
ATOM 674 N N . TYR A 1 85 ? 0.808 -0.265 -15.820 1.00 89.81 85 TYR A N 1
ATOM 675 C CA . TYR A 1 85 ? 0.456 -0.901 -17.084 1.00 89.81 85 TYR A CA 1
ATOM 676 C C . TYR A 1 85 ? 1.432 -0.503 -18.189 1.00 89.81 85 TYR A C 1
ATOM 678 O O . TYR A 1 85 ? 1.777 0.675 -18.341 1.00 89.81 85 TYR A O 1
ATOM 686 N N . HIS A 1 86 ? 1.792 -1.474 -19.028 1.00 86.00 86 HIS A N 1
ATOM 687 C CA . HIS A 1 86 ? 2.477 -1.192 -20.278 1.00 86.00 86 HIS A CA 1
ATOM 688 C C . HIS A 1 86 ? 1.590 -0.323 -21.163 1.00 86.00 86 HIS A C 1
ATOM 690 O O . HIS A 1 86 ? 0.487 -0.703 -21.564 1.00 86.00 86 HIS A O 1
ATOM 696 N N . ARG A 1 87 ? 2.089 0.868 -21.483 1.00 81.94 87 ARG A N 1
ATOM 697 C CA . ARG A 1 87 ? 1.473 1.713 -22.492 1.00 81.94 87 ARG A CA 1
ATOM 698 C C . ARG A 1 87 ? 2.061 1.338 -23.845 1.00 81.94 87 ARG A C 1
ATOM 700 O O . ARG A 1 87 ? 3.162 1.764 -24.169 1.00 81.94 87 ARG A O 1
ATOM 707 N N . ASN A 1 88 ? 1.298 0.610 -24.650 1.00 77.88 88 ASN A N 1
ATOM 708 C CA . ASN A 1 88 ? 1.578 0.496 -26.078 1.00 77.88 88 ASN A CA 1
ATOM 709 C C . ASN A 1 88 ? 1.112 1.799 -26.738 1.00 77.88 88 ASN A C 1
ATOM 711 O O . ASN A 1 88 ? -0.056 1.927 -27.110 1.00 77.88 88 ASN A O 1
ATOM 715 N N . SER A 1 89 ? 1.972 2.819 -26.796 1.00 71.56 89 SER A N 1
ATOM 716 C CA . SER A 1 89 ? 1.676 3.971 -27.650 1.00 71.56 89 SER A CA 1
ATOM 717 C C . SER A 1 89 ? 1.787 3.531 -29.106 1.00 71.56 89 SER A C 1
ATOM 719 O O . SER A 1 89 ? 2.775 2.897 -29.474 1.00 71.56 89 SER A O 1
ATOM 721 N N . LYS A 1 90 ? 0.768 3.851 -29.908 1.00 55.53 90 LYS A N 1
ATOM 722 C CA . LYS A 1 90 ? 0.929 3.899 -31.363 1.00 55.53 90 LYS A CA 1
ATOM 723 C C . LYS A 1 90 ? 1.967 4.949 -31.739 1.00 55.53 90 LYS A C 1
ATOM 725 O O . LYS A 1 90 ? 2.042 5.958 -30.999 1.00 55.53 90 LYS A O 1
#

Secondary structure (DSSP, 8-state):
-TTT---GGG--EE--GGG---THHHHHHHHHTT--EE---EESS-BTTBPPPEETTSS--S---SSSPP-S--TT-EE--EEPPP----

Organism: Parasteatoda tepidariorum (NCBI:txid114398)

Solvent-accessible surface area (backbone atoms only — not comparable to full-atom values): 5548 Å² total; per-residue (Å²): 95,92,87,75,78,52,65,69,87,76,64,32,72,46,63,45,71,94,39,53,47,64,19,50,62,46,56,54,51,39,57,74,71,63,35,45,34,37,48,36,60,48,25,72,84,38,50,83,72,61,70,72,68,47,64,28,60,48,83,80,90,71,59,87,81,54,79,46,62,60,85,73,64,45,68,81,31,27,42,44,61,42,62,52,76,86,77,83,73,129

Foldseek 3Di:
DVPPPDDPVVVQEDEDVVLADPAVVRLVVSLVSNHQEYERFAAEVQQVVHDAKDAQQDDDPGDGDHPPHYDDGRGRYIYPYHYDDDDPDD

pLDDT: mean 91.34, std 6.22, range [55.53, 96.81]

Radius of gyration: 14.34 Å; Cα contacts (8 Å, |Δi|>4): 148; chains: 1; bounding box: 36×22×46 Å